Protein AF-A0A3D2L5W7-F1 (afdb_monomer)

Nearest PDB structures (foldseek):
  1r9c-assembly1_B  TM=7.268E-01  e=3.641E-02  Mesorhizobium loti
  8dml-assembly2_C  TM=4.009E-01  e=1.090E-01  Vibrio parahaemolyticus
  3cz8-assembly1_A  TM=3.659E-01  e=7.549E-01  Bacillus subtilis subsp. subtilis str. 168
  1jlq-assembly1_A  TM=3.253E-01  e=5.468E-01  HIV-1 M:B_HXB2R
  2opr-assembly1_A  TM=3.149E-01  e=5.832E-01  HIV-1 M:B_HXB2R

Solvent-accessible surface area (backbone atoms only — not comparable to full-atom values): 4562 Å² total; per-residue (Å²): 104,42,93,45,73,67,54,49,51,52,50,51,51,53,40,48,75,70,73,45,68,75,49,75,50,76,71,87,55,32,43,37,40,35,35,65,47,102,85,69,46,82,45,70,46,39,29,67,75,71,79,89,48,72,67,54,52,49,52,58,57,57,54,78,74,56,91,66,92,75,81,78,131

pLDDT: mean 94.13, std 6.75, range [59.12, 98.62]

Structure (mmCIF, N/CA/C/O backbone):
data_AF-A0A3D2L5W7-F1
#
_entry.id   AF-A0A3D2L5W7-F1
#
loop_
_atom_site.group_PDB
_atom_site.id
_atom_site.type_symbol
_atom_site.label_atom_id
_atom_site.label_alt_id
_atom_site.label_comp_id
_atom_site.label_asym_id
_atom_site.label_entity_id
_atom_site.label_seq_id
_atom_site.pdbx_PDB_ins_code
_atom_site.Cartn_x
_atom_site.Cartn_y
_atom_site.Cartn_z
_atom_site.occupancy
_atom_site.B_iso_or_equiv
_atom_site.auth_seq_id
_atom_site.auth_comp_id
_atom_site.auth_asym_id
_atom_site.auth_atom_id
_atom_site.pdbx_PDB_mo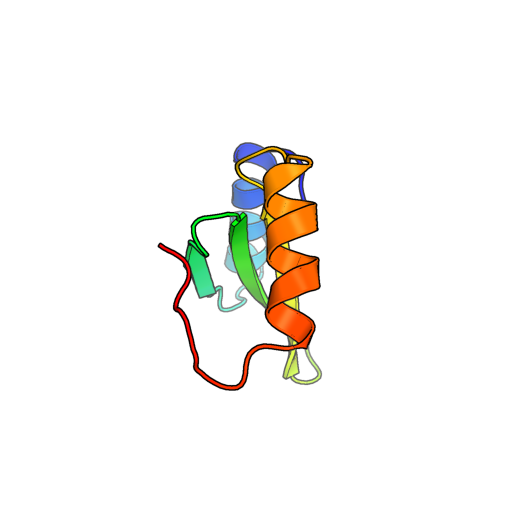del_num
ATOM 1 N N . SER A 1 1 ? -6.079 5.182 -1.264 1.00 90.94 1 SER A N 1
ATOM 2 C CA . SER A 1 1 ? -4.772 5.848 -1.097 1.00 90.94 1 SER A CA 1
ATOM 3 C C . SER A 1 1 ? -4.936 7.079 -0.223 1.00 90.94 1 SER A C 1
ATOM 5 O O . SER A 1 1 ? -6.067 7.469 0.054 1.00 90.94 1 SER A O 1
ATOM 7 N N . VAL A 1 2 ? -3.821 7.639 0.231 1.00 96.88 2 VAL A N 1
ATOM 8 C CA . VAL A 1 2 ? -3.715 8.921 0.943 1.00 96.88 2 VAL A CA 1
ATOM 9 C C . VAL A 1 2 ? -2.566 9.721 0.334 1.00 96.88 2 VAL A C 1
ATOM 11 O O . VAL A 1 2 ? -1.707 9.132 -0.329 1.00 96.88 2 VAL A O 1
ATOM 14 N N . ASP A 1 3 ? -2.535 11.028 0.577 1.00 95.69 3 ASP A N 1
ATOM 15 C CA . ASP A 1 3 ? -1.583 11.931 -0.076 1.00 95.69 3 ASP A CA 1
ATOM 16 C C . ASP A 1 3 ? -0.454 12.380 0.862 1.00 95.69 3 ASP A C 1
ATOM 18 O O . ASP A 1 3 ? 0.588 12.854 0.406 1.00 95.69 3 ASP A O 1
ATOM 22 N N . THR A 1 4 ? -0.621 12.208 2.178 1.00 96.25 4 THR A N 1
ATOM 23 C CA . THR A 1 4 ? 0.386 12.596 3.179 1.00 96.25 4 THR A CA 1
ATOM 24 C C . THR A 1 4 ? 0.651 11.508 4.220 1.00 96.25 4 THR A C 1
ATOM 26 O O . THR A 1 4 ? -0.157 10.600 4.439 1.00 96.25 4 THR A O 1
ATOM 29 N N . LYS A 1 5 ? 1.801 11.607 4.901 1.00 96.12 5 LYS A N 1
ATOM 30 C CA . LYS A 1 5 ? 2.156 10.704 6.011 1.00 96.12 5 LYS A CA 1
ATOM 31 C C . LYS A 1 5 ? 1.220 10.899 7.197 1.00 96.12 5 LYS A C 1
ATOM 33 O O . LYS A 1 5 ? 0.862 9.937 7.867 1.00 96.12 5 LYS A O 1
ATOM 38 N N . GLU A 1 6 ? 0.792 12.133 7.424 1.00 98.00 6 GLU A N 1
ATOM 39 C CA . GLU A 1 6 ? -0.129 12.514 8.485 1.00 98.00 6 GLU A CA 1
ATOM 40 C C . GLU A 1 6 ? -1.516 11.894 8.269 1.00 98.00 6 GLU A C 1
ATOM 42 O O . GLU A 1 6 ? -2.135 11.418 9.220 1.00 98.00 6 GLU A O 1
ATOM 47 N N . GLU A 1 7 ? -1.997 11.843 7.024 1.00 98.06 7 GLU A N 1
ATOM 48 C CA . GLU A 1 7 ? -3.243 11.151 6.682 1.00 98.06 7 GLU A CA 1
ATOM 49 C C . GLU A 1 7 ? -3.137 9.639 6.883 1.00 98.06 7 GLU A C 1
ATOM 51 O O . GLU A 1 7 ? -4.062 9.036 7.435 1.00 98.06 7 GLU A O 1
ATOM 56 N N . LEU A 1 8 ? -2.016 9.035 6.473 1.00 98.06 8 LEU A N 1
ATOM 57 C CA . LEU A 1 8 ? -1.768 7.607 6.672 1.00 98.06 8 LEU A CA 1
ATOM 58 C C . LEU A 1 8 ? -1.779 7.249 8.163 1.00 98.06 8 LEU A C 1
ATOM 60 O O . LEU A 1 8 ? -2.493 6.338 8.584 1.00 98.06 8 LEU A O 1
ATOM 64 N N . GLU A 1 9 ? -1.056 8.022 8.974 1.00 98.31 9 GLU A N 1
ATOM 65 C CA . GLU A 1 9 ? -1.010 7.847 10.425 1.00 98.31 9 GLU A CA 1
ATOM 66 C C . GLU A 1 9 ? -2.384 8.096 11.065 1.00 98.31 9 GLU A C 1
ATOM 68 O O . GLU A 1 9 ? -2.818 7.335 11.930 1.00 98.31 9 GLU A O 1
ATOM 73 N N . SER A 1 10 ? -3.136 9.102 10.601 1.00 98.50 10 SER A N 1
ATOM 74 C CA . SER A 1 10 ? -4.503 9.351 11.076 1.00 98.50 10 SER A CA 1
ATOM 75 C C . SER A 1 10 ? -5.419 8.146 10.847 1.00 98.50 10 SER A C 1
ATOM 77 O O . SER A 1 10 ? -6.203 7.789 11.730 1.00 98.50 10 SER A O 1
ATOM 79 N N . TRP A 1 11 ? -5.327 7.496 9.684 1.00 98.38 11 TRP A N 1
ATOM 80 C CA . TRP A 1 11 ? -6.101 6.289 9.393 1.00 98.38 11 TRP A CA 1
ATOM 81 C C . TRP A 1 11 ? -5.673 5.093 10.234 1.00 98.38 11 TRP A C 1
ATOM 83 O O . TRP A 1 11 ? -6.539 4.421 10.798 1.00 98.38 11 TRP A O 1
ATOM 93 N N . LYS A 1 12 ? -4.365 4.881 10.404 1.00 98.50 12 LYS A N 1
ATOM 94 C CA . LYS A 1 12 ? -3.829 3.849 11.298 1.00 98.50 12 LYS A CA 1
ATOM 95 C C . LYS A 1 12 ? -4.380 4.001 12.714 1.00 98.50 12 LYS A C 1
ATOM 97 O O . LYS A 1 12 ? -4.920 3.045 13.267 1.00 98.50 12 LYS A O 1
ATOM 102 N N . GLN A 1 13 ? -4.325 5.208 13.277 1.00 98.62 13 GLN A N 1
ATOM 103 C CA . GLN A 1 13 ? -4.834 5.468 14.625 1.00 98.62 13 GLN A CA 1
ATOM 104 C C . GLN A 1 13 ? -6.350 5.265 14.733 1.00 98.62 13 GLN A C 1
ATOM 106 O O . GLN A 1 13 ? -6.821 4.734 15.737 1.00 98.62 13 GLN A O 1
ATOM 111 N N . LYS A 1 14 ? -7.129 5.617 13.700 1.00 98.38 14 LYS A N 1
ATOM 112 C CA . LYS A 1 14 ? -8.578 5.340 13.668 1.00 98.38 14 LYS A CA 1
ATOM 113 C C . LYS A 1 14 ? -8.879 3.841 13.707 1.00 98.38 14 LYS A C 1
ATOM 115 O O . L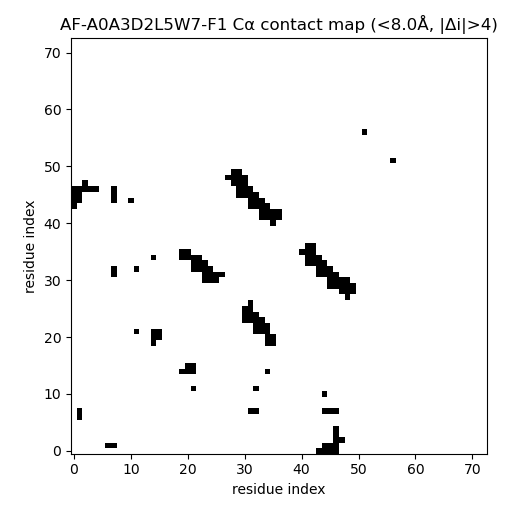YS A 1 14 ? -9.777 3.436 14.439 1.00 98.38 14 LYS A O 1
ATOM 120 N N . TRP A 1 15 ? -8.152 3.028 12.942 1.00 98.31 15 TRP A N 1
ATOM 121 C CA . TRP A 1 15 ? -8.334 1.573 12.937 1.00 98.31 15 TRP A CA 1
ATOM 122 C C . TRP A 1 15 ? -7.920 0.931 14.261 1.00 98.31 15 TRP A C 1
ATOM 124 O O . TRP A 1 15 ? -8.691 0.153 14.821 1.00 98.31 15 TRP A O 1
ATOM 134 N N . LEU A 1 16 ? -6.775 1.330 14.820 1.00 98.44 16 LEU A N 1
ATOM 135 C CA . LEU A 1 16 ? -6.332 0.862 16.136 1.00 98.44 1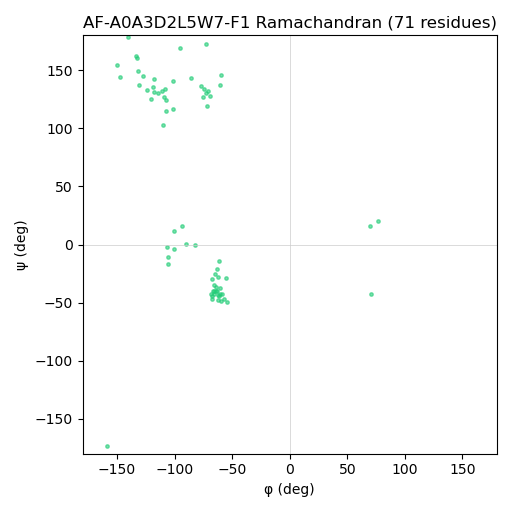6 LEU A CA 1
ATOM 136 C C . LEU A 1 16 ? -7.330 1.238 17.242 1.00 98.44 16 LEU A C 1
ATOM 138 O O . LEU A 1 16 ? -7.674 0.402 18.075 1.00 98.44 16 LEU A O 1
ATOM 142 N N . ALA A 1 17 ? -7.858 2.467 17.229 1.00 98.56 17 ALA A N 1
ATOM 143 C CA . ALA A 1 17 ? -8.875 2.910 18.186 1.00 98.56 17 ALA A CA 1
ATOM 144 C C . ALA A 1 17 ? -10.207 2.148 18.050 1.00 98.56 17 ALA A C 1
ATOM 146 O O . ALA A 1 17 ? -10.953 2.037 19.022 1.00 98.56 17 ALA A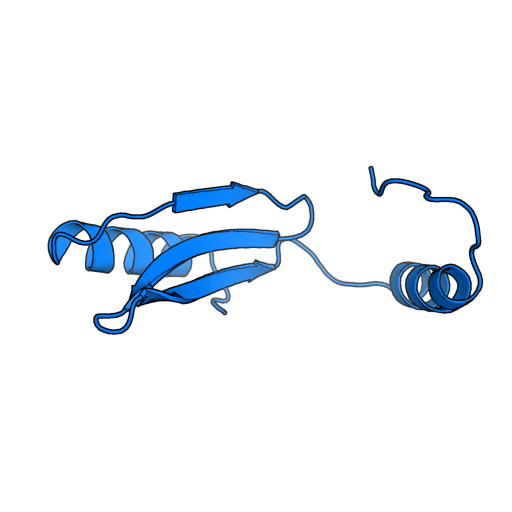 O 1
ATOM 147 N N . ALA A 1 18 ? -10.498 1.608 16.865 1.00 97.75 18 ALA A N 1
ATOM 148 C CA . ALA A 1 18 ? -11.645 0.738 16.619 1.00 97.75 18 ALA A CA 1
ATOM 149 C C . ALA A 1 18 ? -11.393 -0.732 17.018 1.00 97.75 18 ALA A C 1
ATOM 151 O O . ALA A 1 18 ? -12.294 -1.557 16.877 1.00 97.75 18 ALA A O 1
ATOM 152 N N . GLY A 1 19 ? -10.199 -1.062 17.522 1.00 97.94 19 GLY A N 1
ATOM 153 C CA . GLY A 1 19 ? -9.825 -2.419 17.923 1.00 97.94 19 GLY A CA 1
ATOM 154 C C . GLY A 1 19 ? -9.487 -3.343 16.754 1.00 97.94 19 GLY A C 1
ATOM 155 O O . GLY A 1 19 ? -9.556 -4.559 16.914 1.00 97.94 19 GLY A O 1
ATOM 156 N N . LEU A 1 20 ? -9.161 -2.785 15.585 1.00 98.31 20 LEU A N 1
ATOM 157 C CA . LEU A 1 20 ? -8.726 -3.558 14.426 1.00 98.31 20 LEU A CA 1
ATOM 158 C C . LEU A 1 20 ? -7.219 -3.816 14.481 1.00 98.31 20 LEU A C 1
ATOM 160 O O . LEU A 1 20 ? -6.441 -2.931 14.846 1.00 98.31 20 LEU A O 1
ATOM 164 N N . ASP A 1 21 ? -6.808 -5.001 14.036 1.00 97.88 21 ASP A N 1
ATOM 165 C CA . ASP A 1 21 ? -5.399 -5.298 13.797 1.00 97.88 21 ASP A CA 1
ATOM 166 C C . ASP A 1 21 ? -4.913 -4.539 12.560 1.00 97.88 21 ASP A C 1
ATOM 168 O O . ASP A 1 21 ? -5.564 -4.553 11.508 1.00 97.88 21 ASP A O 1
ATOM 172 N N . VAL A 1 22 ? -3.759 -3.882 12.682 1.00 98.31 22 VAL A N 1
ATOM 173 C CA . VAL A 1 22 ? -3.141 -3.125 11.591 1.00 98.31 22 VAL A CA 1
ATOM 174 C C . VAL A 1 22 ? -1.755 -3.679 11.296 1.00 98.31 22 VAL A C 1
ATOM 176 O O . VAL A 1 22 ? -0.902 -3.755 12.180 1.00 98.31 22 VAL A O 1
ATOM 179 N N . PHE A 1 23 ? -1.530 -4.043 10.038 1.00 97.88 23 PHE A N 1
ATOM 180 C CA . PHE A 1 23 ? -0.226 -4.406 9.495 1.00 97.88 23 PHE A CA 1
ATOM 181 C C . PHE A 1 23 ? 0.336 -3.231 8.692 1.00 97.88 23 PHE A C 1
ATOM 183 O O . PHE A 1 23 ? -0.412 -2.554 7.995 1.00 97.88 23 PHE A O 1
ATOM 190 N N . GLU A 1 24 ? 1.637 -2.983 8.785 1.00 97.75 24 GLU A N 1
ATOM 191 C CA . GLU A 1 24 ? 2.306 -1.852 8.140 1.00 97.75 24 GLU A CA 1
ATOM 192 C C . GLU A 1 24 ? 3.547 -2.340 7.400 1.00 97.75 24 GLU A C 1
ATOM 194 O O . GLU A 1 24 ? 4.292 -3.177 7.917 1.00 97.75 24 GLU A O 1
ATOM 199 N N . ILE A 1 25 ? 3.758 -1.828 6.188 1.00 95.81 25 ILE A N 1
ATOM 200 C CA . ILE A 1 25 ? 4.846 -2.250 5.310 1.00 95.81 25 ILE A CA 1
ATOM 201 C C . ILE A 1 25 ? 5.347 -1.089 4.442 1.00 95.81 25 ILE A C 1
ATOM 203 O O . ILE A 1 25 ? 4.581 -0.236 3.994 1.00 95.81 25 ILE A O 1
ATOM 207 N N . ASP A 1 26 ? 6.659 -1.088 4.209 1.00 93.56 26 ASP A N 1
ATOM 208 C CA . ASP A 1 26 ? 7.338 -0.227 3.244 1.00 93.56 26 ASP A CA 1
ATOM 209 C C . ASP A 1 26 ? 7.638 -1.055 1.987 1.00 93.56 26 ASP A C 1
ATOM 211 O O . ASP A 1 26 ? 8.355 -2.057 2.043 1.00 93.56 26 ASP A O 1
ATOM 215 N N . HIS A 1 27 ? 7.045 -0.669 0.859 1.00 90.25 27 HIS A N 1
ATOM 216 C CA . HIS A 1 27 ? 7.234 -1.304 -0.444 1.00 90.25 27 HIS A CA 1
ATOM 217 C C . HIS A 1 27 ? 8.335 -0.628 -1.276 1.00 90.25 27 HIS A C 1
ATOM 219 O O . HIS A 1 27 ? 8.382 -0.819 -2.490 1.00 90.25 27 HIS A O 1
ATOM 225 N N . ASN A 1 28 ? 9.193 0.191 -0.663 1.00 86.94 28 ASN A N 1
ATOM 226 C CA . ASN A 1 28 ? 10.217 1.049 -1.275 1.00 86.94 28 ASN A CA 1
ATOM 227 C C . ASN A 1 28 ? 9.632 2.251 -2.050 1.00 86.94 28 ASN A C 1
ATOM 229 O O . ASN A 1 28 ? 10.136 3.368 -1.937 1.00 86.94 28 ASN A O 1
ATOM 233 N N . TRP A 1 29 ? 8.558 2.056 -2.823 1.00 88.25 29 TRP A N 1
ATOM 234 C CA . TRP A 1 29 ? 7.889 3.095 -3.632 1.00 88.25 29 TRP A CA 1
ATOM 235 C C . TRP A 1 29 ? 6.547 3.565 -3.049 1.00 88.25 29 TRP A C 1
ATOM 237 O O . TRP A 1 29 ? 5.985 4.576 -3.486 1.00 88.25 29 TRP A O 1
ATOM 247 N N . CYS A 1 30 ? 6.032 2.857 -2.046 1.00 94.31 30 CYS A N 1
ATOM 248 C CA . CYS A 1 30 ? 4.912 3.305 -1.238 1.00 94.31 30 CYS A CA 1
ATOM 249 C C . CYS A 1 30 ? 4.985 2.753 0.186 1.00 94.31 30 CYS A C 1
ATOM 251 O O . CYS A 1 30 ? 5.562 1.697 0.432 1.00 94.31 30 CYS A O 1
ATOM 253 N N . HIS A 1 31 ? 4.367 3.478 1.113 1.00 96.38 31 HIS A N 1
ATOM 254 C CA . HIS A 1 31 ? 4.164 3.040 2.487 1.00 96.38 31 HIS A CA 1
ATOM 255 C C . HIS A 1 31 ? 2.685 2.744 2.681 1.00 96.38 31 HIS A C 1
ATOM 257 O O . HIS A 1 31 ? 1.846 3.598 2.375 1.00 96.38 31 HIS A O 1
ATOM 263 N N . SER A 1 32 ? 2.349 1.556 3.164 1.00 97.81 32 SER A N 1
ATOM 264 C CA . SER A 1 32 ? 0.959 1.127 3.276 1.00 97.81 32 SER A CA 1
ATOM 265 C C . SER A 1 32 ? 0.631 0.533 4.640 1.00 97.81 32 SER A C 1
ATOM 267 O O . SER A 1 32 ? 1.469 -0.049 5.333 1.00 97.81 32 SER A O 1
ATOM 269 N N . ILE A 1 33 ? -0.629 0.718 5.030 1.00 98.50 33 ILE A N 1
ATOM 270 C CA . ILE A 1 33 ? -1.246 0.067 6.182 1.00 98.50 33 ILE A CA 1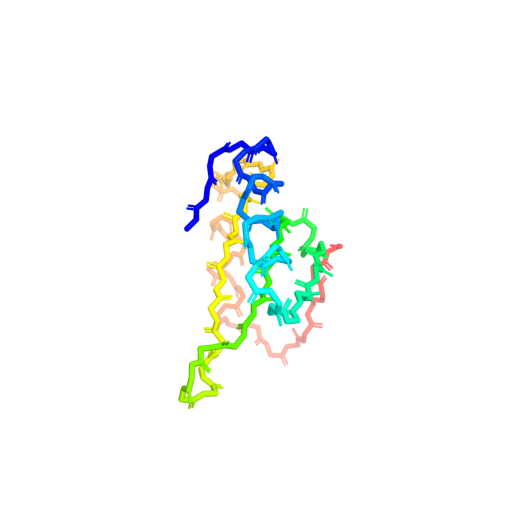
ATOM 271 C C . ILE A 1 33 ? -2.408 -0.796 5.706 1.00 98.50 33 ILE A C 1
ATOM 273 O O . ILE A 1 33 ? -3.170 -0.402 4.818 1.00 98.50 33 ILE A O 1
ATOM 277 N N . TYR A 1 34 ? -2.568 -1.947 6.342 1.00 98.56 34 TYR A N 1
ATOM 278 C CA . TYR A 1 34 ? -3.589 -2.931 6.030 1.00 98.56 34 TYR A CA 1
ATOM 279 C C . TYR A 1 34 ? -4.379 -3.311 7.271 1.00 98.56 34 TYR A C 1
ATOM 281 O O . TYR A 1 34 ? -3.822 -3.445 8.359 1.00 98.56 34 TYR A O 1
ATOM 289 N N . THR A 1 35 ? -5.666 -3.571 7.083 1.00 98.38 35 THR A N 1
ATOM 290 C CA . THR A 1 35 ? -6.507 -4.275 8.054 1.00 98.38 35 THR A CA 1
ATOM 291 C C . THR A 1 35 ? -7.456 -5.229 7.325 1.00 98.38 35 THR A C 1
ATOM 293 O O . THR A 1 35 ? -7.442 -5.297 6.093 1.00 98.38 35 THR A O 1
ATOM 296 N N . LYS A 1 36 ? -8.270 -5.978 8.069 1.00 98.38 36 LYS A N 1
ATOM 297 C CA . LYS A 1 36 ? -9.308 -6.860 7.529 1.00 98.38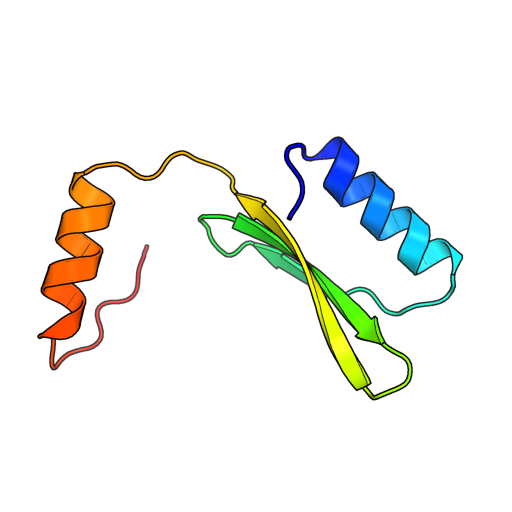 36 LYS A CA 1
ATOM 298 C C . LYS A 1 36 ? -10.692 -6.284 7.807 1.00 98.38 36 LYS A C 1
ATOM 300 O O . LYS A 1 36 ? -10.974 -5.850 8.923 1.00 98.38 36 LYS A O 1
ATOM 305 N N . ASP A 1 37 ? -11.552 -6.275 6.794 1.00 96.56 37 ASP A N 1
ATOM 306 C CA . ASP A 1 37 ? -12.969 -5.960 6.977 1.00 96.56 37 ASP A CA 1
ATOM 307 C C . ASP A 1 37 ? -13.709 -7.127 7.679 1.00 96.56 37 ASP A C 1
ATOM 309 O O . ASP A 1 37 ? -13.148 -8.212 7.858 1.00 96.56 37 ASP A O 1
ATOM 313 N N . PRO A 1 38 ? -14.985 -6.957 8.073 1.00 96.38 38 PRO A N 1
ATOM 314 C CA . PRO A 1 38 ? -15.757 -8.025 8.716 1.00 96.38 38 PRO A CA 1
ATOM 315 C C . PRO A 1 38 ? -15.970 -9.296 7.874 1.00 96.38 38 PRO A C 1
ATOM 317 O O . PRO A 1 38 ? -16.398 -10.312 8.417 1.00 96.38 38 PRO A O 1
ATOM 320 N N . ASN A 1 39 ? -15.704 -9.247 6.567 1.00 97.44 39 ASN A N 1
ATOM 321 C CA . ASN A 1 39 ? -15.773 -10.382 5.646 1.00 97.44 39 ASN A CA 1
ATOM 322 C C . ASN A 1 39 ? -14.382 -10.974 5.342 1.00 97.44 39 ASN A C 1
ATOM 324 O O . ASN A 1 39 ? -14.260 -11.788 4.429 1.00 97.44 39 ASN A O 1
ATOM 328 N N . ASP A 1 40 ? -13.354 -10.580 6.099 1.00 96.31 40 ASP A N 1
ATOM 329 C CA . ASP A 1 40 ? -11.954 -10.991 5.953 1.00 96.31 40 ASP A CA 1
ATOM 330 C C . ASP A 1 40 ? -11.233 -10.441 4.704 1.00 96.31 40 ASP A C 1
ATOM 332 O O . ASP A 1 40 ? -10.146 -10.907 4.354 1.00 96.31 40 ASP A O 1
ATOM 336 N N . ASN A 1 41 ? -11.783 -9.414 4.045 1.00 97.81 41 ASN A N 1
ATOM 337 C CA . ASN A 1 41 ? -11.108 -8.752 2.927 1.00 97.81 41 ASN A CA 1
ATOM 338 C C . ASN A 1 41 ? -10.008 -7.818 3.433 1.00 97.81 41 ASN A C 1
ATOM 340 O O . ASN A 1 41 ? -10.234 -7.022 4.344 1.00 97.81 41 ASN A O 1
ATOM 344 N N . ALA A 1 42 ? -8.842 -7.844 2.787 1.00 97.50 42 ALA A N 1
ATOM 345 C CA . ALA A 1 42 ? -7.789 -6.873 3.057 1.00 97.50 42 ALA A CA 1
ATOM 346 C C . ALA A 1 42 ? -8.199 -5.476 2.560 1.00 97.50 42 ALA A C 1
ATOM 348 O O . ALA A 1 42 ? -8.562 -5.299 1.395 1.00 97.50 42 ALA A O 1
ATOM 349 N N . VAL A 1 43 ? -8.108 -4.482 3.440 1.00 98.06 43 VAL A N 1
ATOM 350 C CA . VAL A 1 43 ? -8.329 -3.065 3.134 1.00 98.06 43 VAL A CA 1
ATOM 351 C C . VAL A 1 43 ? -7.013 -2.324 3.309 1.00 98.06 43 VAL A C 1
ATOM 353 O O . VAL A 1 43 ? -6.375 -2.458 4.350 1.00 98.06 43 VAL A O 1
ATOM 356 N N . GLU A 1 44 ? -6.628 -1.531 2.309 1.00 98.38 44 GLU A N 1
ATOM 357 C CA . GLU A 1 44 ? -5.349 -0.819 2.270 1.00 98.38 44 GLU A CA 1
ATOM 358 C C . GLU A 1 44 ? -5.534 0.705 2.221 1.00 98.38 44 GLU A C 1
ATOM 360 O O . GLU A 1 44 ? -6.294 1.235 1.402 1.00 98.38 44 GLU A O 1
ATOM 365 N N . PHE A 1 45 ? -4.740 1.417 3.024 1.00 98.19 45 PHE A N 1
ATOM 366 C CA . PHE A 1 45 ? -4.324 2.777 2.690 1.00 98.19 45 PHE A CA 1
ATOM 367 C C . PHE A 1 45 ? -2.852 2.781 2.284 1.00 98.19 45 PHE A C 1
ATOM 369 O O . PHE A 1 45 ? -1.995 2.349 3.044 1.00 98.19 45 PHE A O 1
ATOM 376 N N . CYS A 1 46 ? -2.577 3.295 1.087 1.00 97.50 46 CYS A N 1
ATOM 377 C CA . CYS A 1 46 ? -1.243 3.406 0.505 1.00 97.50 46 CYS A CA 1
ATOM 378 C C . CYS A 1 46 ? -0.898 4.880 0.259 1.00 97.50 46 CYS A C 1
ATOM 380 O O . CYS A 1 46 ? -1.698 5.610 -0.343 1.00 97.50 46 CYS A O 1
ATOM 382 N N . LEU A 1 47 ? 0.295 5.282 0.698 1.00 97.44 47 LEU A N 1
ATOM 383 C CA . LEU A 1 47 ? 0.946 6.556 0.417 1.00 97.44 47 LEU A CA 1
ATOM 384 C C . LEU A 1 47 ? 2.104 6.324 -0.554 1.00 97.44 47 LEU A C 1
ATOM 386 O O . LEU A 1 47 ? 3.092 5.683 -0.200 1.00 97.44 47 LEU A O 1
ATOM 390 N N . THR A 1 48 ? 2.018 6.875 -1.760 1.00 95.62 48 THR A N 1
ATOM 391 C CA . THR A 1 48 ? 3.128 6.791 -2.725 1.00 95.62 48 THR A CA 1
ATOM 392 C C . THR A 1 48 ? 4.235 7.762 -2.306 1.00 95.62 48 THR A C 1
ATOM 394 O O . THR A 1 48 ? 3.962 8.939 -2.083 1.00 95.62 48 THR A O 1
ATOM 397 N N . SER A 1 49 ? 5.477 7.290 -2.172 1.00 87.75 49 SER A N 1
ATOM 398 C CA . SER A 1 49 ? 6.595 8.073 -1.612 1.00 87.75 49 SER A CA 1
ATOM 399 C C . SER A 1 49 ? 7.386 8.878 -2.656 1.00 87.75 49 SER A C 1
ATOM 401 O O . SER A 1 49 ? 8.330 9.585 -2.299 1.00 87.75 49 SER A O 1
ATOM 403 N N . GLY A 1 50 ? 6.999 8.819 -3.935 1.00 84.88 50 GLY A N 1
ATOM 404 C CA . GLY A 1 50 ? 7.693 9.486 -5.037 1.00 84.88 50 GLY A CA 1
ATOM 405 C C . GLY A 1 50 ? 6.824 9.711 -6.276 1.00 84.88 50 GLY A C 1
ATOM 406 O O . GLY A 1 50 ? 5.616 9.494 -6.269 1.00 84.88 50 GLY A O 1
ATOM 407 N N . THR A 1 51 ? 7.450 10.182 -7.355 1.00 88.81 51 THR A N 1
ATOM 408 C CA . THR A 1 51 ? 6.809 10.362 -8.666 1.00 88.81 51 THR A CA 1
ATOM 409 C C . THR A 1 51 ? 7.387 9.359 -9.648 1.00 88.81 51 THR A C 1
ATOM 411 O O . THR A 1 51 ? 8.605 9.247 -9.758 1.00 88.81 51 THR A O 1
ATOM 414 N N . PHE A 1 52 ? 6.520 8.669 -10.386 1.00 89.56 52 PHE A N 1
ATOM 415 C CA . PHE A 1 52 ? 6.950 7.796 -11.473 1.00 89.56 52 PHE A CA 1
ATOM 416 C C . PHE A 1 52 ? 7.429 8.621 -12.667 1.00 89.56 52 PHE A C 1
ATOM 418 O O . PHE A 1 52 ? 6.757 9.548 -13.123 1.00 89.56 52 PHE 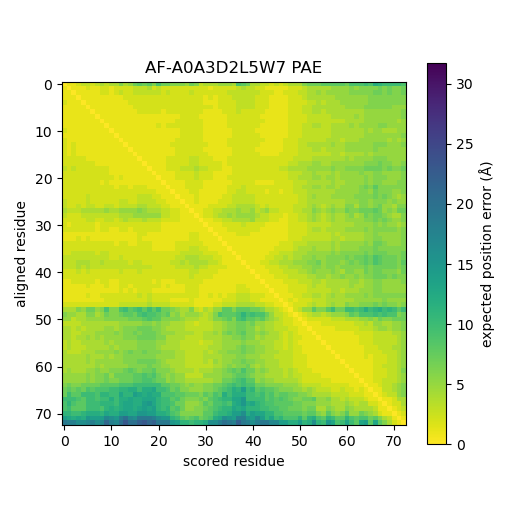A O 1
ATOM 425 N N . THR A 1 53 ? 8.605 8.273 -13.170 1.00 92.62 53 THR A N 1
ATOM 426 C CA . THR A 1 53 ? 9.252 8.893 -14.324 1.00 92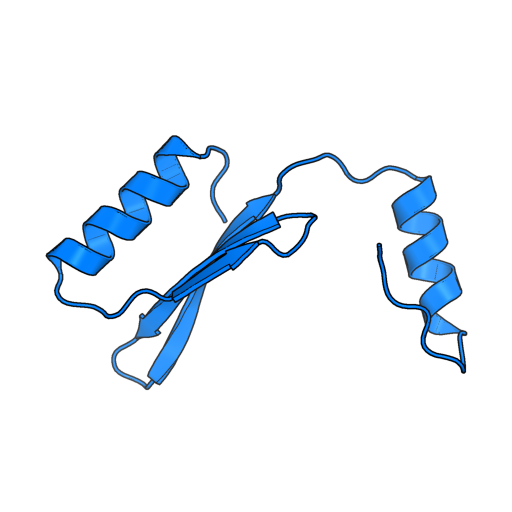.62 53 THR A CA 1
ATOM 427 C C . THR A 1 53 ? 8.953 8.119 -15.611 1.00 92.62 53 THR A C 1
ATOM 429 O O . THR A 1 53 ? 8.476 6.983 -15.586 1.00 92.62 53 THR A O 1
ATOM 432 N N . GLU A 1 54 ? 9.291 8.694 -16.770 1.00 96.69 54 GLU A N 1
ATOM 433 C CA . GLU A 1 54 ? 9.212 7.952 -18.040 1.00 96.69 54 GLU A CA 1
ATOM 434 C C . GLU A 1 54 ? 10.156 6.736 -18.054 1.00 96.69 54 GLU A C 1
ATOM 436 O O . GLU A 1 54 ? 9.858 5.731 -18.694 1.00 96.69 54 GLU A O 1
ATOM 441 N N . ALA A 1 55 ? 11.268 6.783 -17.310 1.00 93.75 55 ALA A N 1
ATOM 442 C CA . ALA A 1 55 ? 12.166 5.638 -17.176 1.00 93.75 55 ALA A CA 1
ATOM 443 C C . ALA A 1 55 ? 11.495 4.478 -16.421 1.00 93.75 55 ALA A C 1
ATOM 445 O O . ALA A 1 55 ? 11.629 3.329 -16.841 1.00 93.75 55 ALA A O 1
ATOM 446 N N . ASP A 1 56 ? 10.720 4.772 -15.371 1.00 91.25 56 ASP A N 1
ATOM 447 C CA . ASP A 1 56 ? 9.933 3.764 -14.646 1.00 91.25 56 ASP A CA 1
ATOM 448 C C . ASP A 1 56 ? 8.873 3.141 -15.557 1.00 91.25 56 ASP A C 1
ATOM 450 O O . ASP A 1 56 ? 8.675 1.925 -15.561 1.00 91.25 56 ASP A O 1
ATOM 454 N N . ARG A 1 57 ? 8.237 3.965 -16.399 1.00 94.00 57 ARG A N 1
ATOM 455 C CA . ARG A 1 57 ? 7.290 3.494 -17.412 1.00 94.00 57 ARG A CA 1
ATOM 456 C C . ARG A 1 57 ? 7.959 2.571 -18.431 1.00 94.00 57 ARG A C 1
ATOM 458 O O . ARG A 1 57 ? 7.426 1.498 -18.708 1.00 94.00 57 ARG A O 1
ATOM 465 N N . GLN A 1 58 ? 9.113 2.958 -18.976 1.00 95.94 58 GLN A N 1
ATOM 466 C CA . GLN A 1 58 ? 9.858 2.123 -19.919 1.00 95.94 58 GLN A CA 1
ATOM 467 C C . GLN A 1 58 ? 10.285 0.802 -19.266 1.00 95.94 58 GLN A C 1
ATOM 469 O O . GLN A 1 58 ? 10.066 -0.263 -19.838 1.00 95.94 58 GLN A O 1
ATOM 474 N N . ARG A 1 59 ? 10.791 0.854 -18.026 1.00 91.75 59 ARG A N 1
ATOM 475 C CA . ARG A 1 59 ? 11.131 -0.336 -17.238 1.00 91.75 59 ARG A CA 1
ATOM 476 C C . ARG A 1 59 ? 9.919 -1.258 -17.065 1.00 91.75 59 ARG A C 1
ATOM 478 O O . ARG A 1 59 ? 10.028 -2.457 -17.304 1.00 91.75 59 ARG A O 1
ATOM 485 N N . ALA A 1 60 ? 8.755 -0.723 -16.705 1.00 92.00 60 ALA A N 1
ATOM 486 C CA . ALA A 1 60 ? 7.538 -1.522 -16.578 1.00 92.00 60 ALA A CA 1
ATOM 487 C C . ALA A 1 60 ? 7.136 -2.198 -17.903 1.00 92.00 60 ALA A C 1
ATOM 489 O O . ALA A 1 60 ? 6.692 -3.345 -17.893 1.00 92.00 60 ALA A O 1
ATOM 490 N N . LEU A 1 61 ? 7.325 -1.523 -19.043 1.00 95.81 61 LEU A N 1
ATOM 491 C CA . LEU A 1 61 ? 7.044 -2.095 -20.361 1.00 95.81 61 LEU A CA 1
ATOM 492 C C . LEU A 1 61 ? 8.002 -3.232 -20.720 1.00 95.81 61 LEU A C 1
ATOM 494 O O . LEU A 1 61 ? 7.524 -4.285 -21.145 1.00 95.81 61 LEU A O 1
ATOM 498 N N . ASP A 1 62 ? 9.320 -3.077 -20.532 1.00 94.00 62 ASP A N 1
ATOM 499 C CA . ASP A 1 62 ? 10.227 -4.172 -20.909 1.00 94.00 62 ASP A CA 1
ATOM 500 C C . ASP A 1 62 ? 10.037 -5.400 -19.997 1.00 94.00 62 ASP A C 1
ATOM 502 O O . ASP A 1 62 ? 10.201 -6.529 -20.464 1.00 94.00 6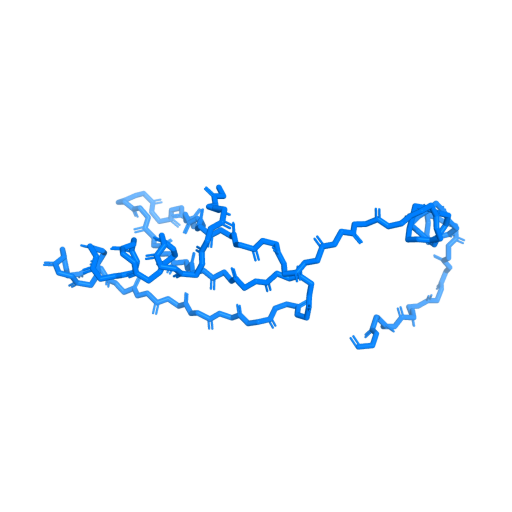2 ASP A O 1
ATOM 506 N N . ALA A 1 63 ? 9.627 -5.200 -18.733 1.00 92.12 63 ALA A N 1
ATOM 507 C CA . ALA A 1 63 ? 9.330 -6.274 -17.774 1.00 92.12 63 ALA A CA 1
ATOM 508 C C . ALA A 1 63 ? 8.280 -7.276 -18.281 1.00 92.12 63 ALA A C 1
ATOM 510 O O . ALA A 1 63 ? 8.347 -8.453 -17.941 1.00 92.12 63 ALA A O 1
ATOM 511 N N . LEU A 1 64 ? 7.349 -6.848 -19.143 1.00 93.88 64 LEU A N 1
ATOM 512 C CA . LEU A 1 64 ? 6.316 -7.720 -19.721 1.00 93.88 64 LEU A CA 1
ATOM 513 C C . LEU A 1 64 ? 6.886 -8.843 -20.600 1.00 93.88 64 LEU A C 1
ATOM 515 O O . LEU A 1 64 ? 6.203 -9.834 -20.848 1.00 93.88 64 LEU A O 1
ATOM 519 N N . SER A 1 65 ? 8.113 -8.673 -21.097 1.00 95.31 65 SER A N 1
ATOM 520 C CA . SER A 1 65 ? 8.797 -9.634 -21.968 1.00 95.31 65 SER A CA 1
ATOM 521 C C . SER A 1 65 ? 9.917 -10.408 -21.271 1.00 95.31 65 SER A C 1
ATOM 523 O O . SER A 1 65 ? 10.549 -11.264 -21.890 1.00 95.31 65 SER A O 1
ATOM 525 N N . GLU A 1 66 ? 10.187 -10.116 -19.996 1.00 93.62 66 GLU A N 1
ATOM 526 C CA . GLU A 1 66 ? 11.262 -10.773 -19.262 1.00 93.62 66 GLU A CA 1
ATOM 527 C C . GLU A 1 66 ? 10.884 -12.202 -18.877 1.00 93.62 66 GLU A C 1
ATOM 529 O O . GLU A 1 66 ? 9.807 -12.477 -18.353 1.00 93.62 66 GLU A O 1
ATOM 534 N N . THR A 1 67 ? 11.812 -13.126 -19.113 1.00 95.00 67 THR A N 1
ATOM 535 C CA . THR A 1 67 ? 11.695 -14.531 -18.698 1.00 95.00 67 THR A CA 1
ATOM 536 C C . THR A 1 67 ? 12.491 -14.834 -17.431 1.00 95.00 67 THR A C 1
ATOM 538 O O . THR A 1 67 ? 12.445 -15.953 -16.926 1.00 95.00 67 THR A O 1
ATOM 541 N N . GLU A 1 68 ? 13.236 -13.851 -16.926 1.00 93.62 68 GLU A N 1
ATOM 542 C CA . GLU A 1 68 ? 14.053 -13.946 -15.721 1.00 93.62 68 GLU A CA 1
ATOM 543 C C . GLU A 1 68 ? 13.642 -12.852 -14.739 1.00 93.62 68 GLU A C 1
ATOM 545 O O . GLU A 1 68 ? 13.496 -11.689 -15.112 1.00 93.62 68 GLU A O 1
ATOM 550 N N . PHE A 1 69 ? 13.462 -13.229 -13.473 1.00 87.06 69 PHE A N 1
ATOM 551 C CA . PHE A 1 69 ? 13.088 -12.293 -12.422 1.00 87.06 69 PHE A CA 1
ATOM 552 C C . PHE A 1 69 ? 14.267 -11.383 -12.064 1.00 87.06 69 PHE A C 1
ATOM 554 O O . PHE A 1 69 ? 15.302 -11.851 -11.586 1.00 87.06 69 PHE A O 1
ATOM 561 N N . LYS A 1 70 ? 14.082 -10.075 -12.251 1.00 83.25 70 LYS A N 1
ATOM 562 C CA . LYS A 1 70 ? 15.002 -9.034 -11.789 1.00 83.25 70 LYS A CA 1
ATOM 563 C C . LYS A 1 70 ? 14.329 -8.277 -10.644 1.00 83.25 70 LYS A C 1
ATOM 565 O O . LYS A 1 70 ? 13.424 -7.489 -10.919 1.00 83.25 70 LYS A O 1
ATOM 570 N N . PRO A 1 71 ? 14.708 -8.527 -9.380 1.00 76.56 71 PRO A N 1
ATOM 571 C CA . PRO A 1 71 ? 14.098 -7.825 -8.261 1.00 76.56 71 PRO A CA 1
ATOM 572 C C . PRO A 1 71 ? 14.347 -6.321 -8.383 1.00 76.56 71 PRO A C 1
ATOM 574 O O . PRO A 1 71 ? 15.453 -5.893 -8.725 1.00 76.56 71 PRO A O 1
ATOM 577 N N . SER A 1 72 ? 13.311 -5.532 -8.102 1.00 67.00 72 SER A N 1
ATOM 578 C CA . SER A 1 72 ? 13.463 -4.094 -7.887 1.00 67.00 72 SER A CA 1
ATOM 579 C C . SER A 1 72 ? 14.407 -3.846 -6.696 1.00 67.00 72 SER A C 1
ATOM 581 O O . SER A 1 72 ? 14.405 -4.670 -5.776 1.00 67.00 72 SER A O 1
ATOM 583 N N . PRO A 1 73 ? 15.214 -2.766 -6.718 1.00 59.12 73 PRO A N 1
ATOM 584 C CA . PRO A 1 73 ? 16.101 -2.399 -5.612 1.00 59.12 73 PRO A CA 1
ATOM 585 C C . PRO A 1 73 ? 15.383 -2.260 -4.268 1.00 59.12 73 PRO A C 1
ATOM 587 O O . PRO A 1 73 ? 14.200 -1.839 -4.269 1.00 59.12 73 PRO A O 1
#

Mean predicted aligned error: 3.86 Å

Secondary structure (DSSP, 8-state):
-BSSHHHHHHHHHHHHHTT---EEEE-SSEEEEEEE-TTS-EEEEEEE-S---HHHHHHHHHHTT-SS-----

Sequence (73 aa):
SVDTKEELESWKQKWLAAGLDVFEIDHNWCHSIYTKDPNDNAVEFCLTSGTFTEADRQRALDALSETEFKPSP

Foldseek 3Di:
DDADPVVQVVVVVVCVVVVWDKDWDDPVQWTKIWTADPVRDIDMDIHGPDDDDVVNVVVVVVVVVDPDDDDDD

Radius of gyration: 15.76 Å; Cα contacts (8 Å, |Δi|>4): 80; chains: 1; bounding box: 32×27×40 Å